Protein AF-A0A392NKI5-F1 (afdb_monomer_lite)

Organism: NCBI:txid97028

Sequence (96 aa):
MHSHSYDFYEIELCTPSLRTFAFIGKPHQKISGSSLSYVKHVDIDAEILSMDMDIPRFLLSWLLELVNTKSLTVTASTLQVLSLNSDLLKIKLPSL

pLDDT: mean 82.44, std 15.89, range [38.19, 97.94]

Structure (mmCIF, N/CA/C/O backbone):
data_AF-A0A392NKI5-F1
#
_entry.id   AF-A0A392NKI5-F1
#
loop_
_atom_site.group_PDB
_atom_site.id
_atom_site.type_symbol
_atom_site.label_atom_id
_atom_site.label_alt_id
_atom_site.label_comp_id
_atom_site.label_asym_id
_atom_site.label_entity_id
_atom_site.label_seq_id
_atom_site.pdbx_PDB_ins_code
_atom_site.Cartn_x
_atom_site.Cartn_y
_atom_site.Cartn_z
_atom_site.occupancy
_atom_site.B_iso_or_equiv
_atom_site.auth_seq_id
_atom_site.auth_comp_id
_atom_site.auth_asym_id
_atom_site.auth_atom_id
_atom_site.pdbx_PDB_model_num
ATOM 1 N N . MET A 1 1 ? 18.446 25.183 -8.081 1.00 39.91 1 MET A N 1
ATOM 2 C CA . MET A 1 1 ? 17.906 23.878 -8.520 1.00 39.91 1 MET A CA 1
ATOM 3 C C . MET A 1 1 ? 16.402 24.037 -8.630 1.00 39.91 1 MET A C 1
ATOM 5 O O . MET A 1 1 ? 15.756 24.258 -7.615 1.00 39.91 1 MET A O 1
ATOM 9 N N . HIS A 1 2 ? 15.863 24.071 -9.847 1.00 38.19 2 HIS A N 1
ATOM 10 C CA . HIS A 1 2 ? 14.428 24.243 -10.062 1.00 38.19 2 HIS A CA 1
ATOM 11 C C . HIS A 1 2 ? 13.720 22.927 -9.726 1.00 38.19 2 HIS A C 1
ATOM 13 O O . HIS A 1 2 ? 13.890 21.932 -10.431 1.00 38.19 2 HIS A O 1
ATOM 19 N N . SER A 1 3 ? 12.984 22.929 -8.614 1.00 46.50 3 SER A N 1
ATOM 20 C CA . SER A 1 3 ? 12.035 21.882 -8.239 1.00 46.50 3 SER A CA 1
ATOM 21 C C . SER A 1 3 ? 10.956 21.823 -9.315 1.00 46.50 3 SER A C 1
ATOM 23 O O . SER A 1 3 ? 10.003 22.597 -9.281 1.00 46.50 3 SER A O 1
ATOM 25 N N . HIS A 1 4 ? 11.126 20.941 -10.294 1.00 47.12 4 HIS A N 1
ATOM 26 C CA . HIS A 1 4 ? 10.041 20.576 -11.189 1.00 47.12 4 HIS A CA 1
ATOM 27 C C . HIS A 1 4 ? 9.064 19.757 -10.343 1.00 47.12 4 HIS A C 1
ATOM 29 O O . HIS A 1 4 ? 9.276 18.567 -10.122 1.00 47.12 4 HIS A O 1
ATOM 35 N N . SER A 1 5 ? 8.055 20.429 -9.781 1.00 53.00 5 SER A N 1
ATOM 36 C CA . SER A 1 5 ? 6.862 19.757 -9.273 1.00 53.00 5 SER A CA 1
ATOM 37 C C . SER A 1 5 ? 6.229 19.086 -10.480 1.00 53.00 5 SER A C 1
ATOM 39 O O . SER A 1 5 ? 5.604 19.752 -11.299 1.00 53.00 5 SER A O 1
ATOM 41 N N . TYR A 1 6 ? 6.479 17.794 -10.665 1.00 56.81 6 TYR A N 1
ATOM 42 C CA . TYR A 1 6 ? 5.601 17.008 -11.512 1.00 56.81 6 TYR A CA 1
ATOM 43 C C . TYR A 1 6 ? 4.255 16.987 -10.793 1.00 56.81 6 TYR A C 1
ATOM 45 O O . TYR A 1 6 ? 4.160 16.479 -9.672 1.00 56.81 6 TYR A O 1
ATOM 53 N N . ASP A 1 7 ? 3.244 17.607 -11.398 1.00 63.59 7 ASP A N 1
ATOM 54 C CA . ASP A 1 7 ? 1.876 17.588 -10.890 1.00 63.59 7 ASP A CA 1
ATOM 55 C C . ASP A 1 7 ? 1.320 16.176 -11.080 1.00 63.59 7 ASP A C 1
ATOM 57 O O . ASP A 1 7 ? 0.677 15.841 -12.073 1.00 63.59 7 ASP A O 1
ATOM 61 N N . PHE A 1 8 ? 1.664 15.299 -10.143 1.00 75.06 8 PHE A N 1
ATOM 62 C CA . PHE A 1 8 ? 1.126 13.954 -10.084 1.00 75.06 8 PHE A CA 1
ATOM 63 C C . PHE A 1 8 ? -0.342 14.016 -9.681 1.00 75.06 8 PHE A C 1
ATOM 65 O O . PHE A 1 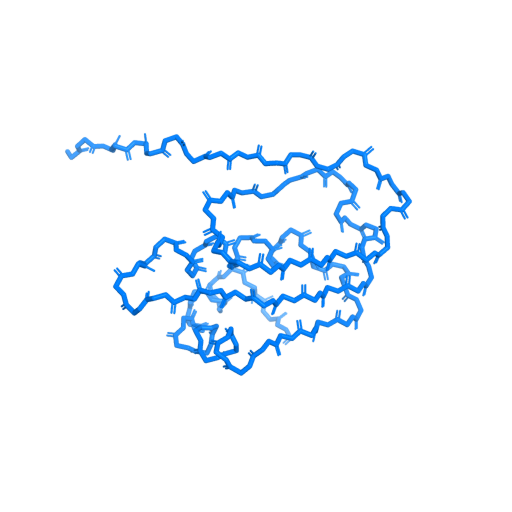8 ? -0.708 14.743 -8.755 1.00 75.06 8 PHE A O 1
ATOM 72 N N . TYR A 1 9 ? -1.172 13.223 -10.352 1.00 85.12 9 TYR A N 1
ATOM 73 C CA . TYR A 1 9 ? -2.592 13.146 -10.040 1.00 85.12 9 TYR A CA 1
ATOM 74 C C . TYR A 1 9 ? -2.807 12.627 -8.617 1.00 85.12 9 TYR A C 1
ATOM 76 O O . TYR A 1 9 ? -2.081 11.755 -8.139 1.00 85.12 9 TYR A O 1
ATOM 84 N N . GLU A 1 10 ? -3.818 13.152 -7.939 1.00 90.88 10 GLU A N 1
ATOM 85 C CA . GLU A 1 10 ? -4.246 12.691 -6.623 1.00 90.88 10 GLU A CA 1
ATOM 86 C C . GLU A 1 10 ? -5.687 12.198 -6.712 1.00 90.88 10 GLU A C 1
ATOM 88 O O . GLU A 1 10 ? -6.537 12.839 -7.331 1.00 90.88 10 GLU A O 1
ATOM 93 N N . ILE A 1 11 ? -5.948 11.036 -6.116 1.00 91.06 11 ILE A N 1
ATOM 94 C CA . ILE A 1 11 ? -7.283 10.460 -5.991 1.00 91.06 11 ILE A CA 1
ATOM 95 C C . ILE A 1 11 ? -7.699 10.535 -4.524 1.00 91.06 11 ILE A C 1
ATOM 97 O O . ILE A 1 11 ? -7.171 9.807 -3.684 1.00 91.06 11 ILE A O 1
ATOM 101 N N . GLU A 1 12 ? -8.687 11.372 -4.228 1.00 93.62 12 GLU A N 1
ATOM 102 C CA . GLU A 1 12 ? -9.304 11.424 -2.905 1.00 93.62 12 GLU A CA 1
ATOM 103 C C . GLU A 1 12 ? -10.469 10.425 -2.817 1.00 93.62 12 GLU A C 1
ATOM 105 O O . GLU A 1 12 ? -11.389 10.435 -3.640 1.00 93.62 12 GLU A O 1
ATOM 110 N N . LEU A 1 13 ? -10.452 9.549 -1.808 1.00 90.94 13 LEU A N 1
ATOM 111 C CA . LEU A 1 13 ? -11.530 8.595 -1.548 1.00 90.94 13 LEU A CA 1
ATOM 112 C C . LEU A 1 13 ? -12.442 9.087 -0.412 1.00 90.94 13 LEU A C 1
ATOM 114 O O . LEU A 1 13 ? -12.078 9.080 0.766 1.00 90.94 13 LEU A O 1
ATOM 118 N N . CYS A 1 14 ? -13.688 9.422 -0.756 1.00 90.62 14 CYS A N 1
ATOM 119 C CA . CYS A 1 14 ? -14.702 9.969 0.162 1.00 90.62 14 CYS A CA 1
ATOM 120 C C . CYS A 1 14 ? -15.817 8.966 0.521 1.00 90.62 14 CYS A C 1
ATOM 122 O O . CYS A 1 14 ? -16.977 9.336 0.691 1.00 90.62 14 CYS A O 1
ATOM 124 N N . THR A 1 15 ? -15.485 7.676 0.609 1.00 89.50 15 THR A N 1
ATOM 125 C CA . THR A 1 15 ? -16.430 6.587 0.899 1.00 89.50 15 THR A CA 1
ATOM 126 C C . THR A 1 15 ? -16.115 5.868 2.226 1.00 89.50 15 THR A C 1
ATOM 128 O O . THR A 1 15 ? -15.342 4.906 2.236 1.00 89.50 15 THR A O 1
ATOM 131 N N . PRO A 1 16 ? -16.742 6.239 3.362 1.00 86.62 16 PRO A N 1
ATOM 132 C CA . PRO A 1 16 ? -16.427 5.661 4.679 1.00 86.62 16 PRO A CA 1
ATOM 133 C C . PRO A 1 16 ? -16.811 4.176 4.823 1.00 86.62 16 PRO A C 1
ATOM 135 O O . PRO A 1 16 ? -16.383 3.501 5.759 1.00 86.62 16 PRO A O 1
ATOM 138 N N . SER A 1 17 ? -17.613 3.641 3.900 1.00 92.69 17 SER A N 1
ATOM 139 C CA . SER A 1 17 ? -17.959 2.218 3.825 1.00 92.69 17 SER A CA 1
ATOM 140 C C . SER A 1 17 ? -16.933 1.378 3.056 1.00 92.69 17 SER A C 1
ATOM 142 O O . SER A 1 17 ? -17.097 0.160 2.978 1.00 92.69 17 SER A O 1
ATOM 144 N N . LEU A 1 18 ? -15.872 1.982 2.506 1.00 92.06 18 LEU A N 1
ATOM 145 C CA . LEU A 1 18 ? -14.849 1.261 1.752 1.00 92.06 18 LEU A CA 1
ATOM 146 C C . LEU A 1 18 ? -14.063 0.327 2.679 1.00 92.06 18 LEU A C 1
ATOM 148 O O . LEU A 1 18 ? -13.341 0.763 3.573 1.00 92.06 18 LEU A O 1
ATOM 152 N N . ARG A 1 19 ? -14.225 -0.984 2.474 1.00 95.62 19 ARG A N 1
ATOM 153 C CA . ARG A 1 19 ? -13.533 -2.028 3.253 1.00 95.62 19 ARG A CA 1
ATOM 154 C C . ARG A 1 19 ? -12.379 -2.672 2.509 1.00 95.62 19 ARG A C 1
ATOM 156 O O . ARG A 1 19 ? -11.428 -3.107 3.155 1.00 95.62 19 ARG A O 1
ATOM 163 N N . THR A 1 20 ? -12.458 -2.705 1.188 1.00 96.00 20 THR A N 1
ATOM 164 C CA . THR A 1 20 ? -11.458 -3.335 0.336 1.00 96.00 20 THR A CA 1
ATOM 165 C C . THR A 1 20 ? -10.962 -2.322 -0.676 1.00 96.00 20 THR A C 1
ATOM 167 O O . THR A 1 20 ? -11.767 -1.678 -1.344 1.00 96.00 20 THR A O 1
ATOM 170 N N . PHE A 1 21 ? -9.646 -2.195 -0.778 1.00 95.38 21 PHE A N 1
ATOM 171 C CA . PHE A 1 21 ? -8.969 -1.438 -1.818 1.00 95.38 21 PHE A CA 1
ATOM 172 C C . PHE A 1 21 ? -8.204 -2.432 -2.692 1.00 95.38 21 PHE A C 1
ATOM 174 O O . PHE A 1 21 ? -7.353 -3.159 -2.188 1.00 95.38 21 PHE A O 1
ATOM 181 N N . ALA A 1 22 ? -8.532 -2.488 -3.980 1.00 96.31 22 ALA A N 1
ATOM 182 C CA . ALA A 1 22 ? -7.874 -3.368 -4.938 1.00 96.31 22 ALA A CA 1
ATOM 183 C C . ALA A 1 22 ? -7.319 -2.536 -6.094 1.00 96.31 22 ALA A C 1
ATOM 185 O O . ALA A 1 22 ? -8.008 -1.646 -6.599 1.00 96.31 22 ALA A O 1
ATOM 186 N N . PHE A 1 23 ? -6.090 -2.825 -6.507 1.00 95.06 23 PHE A N 1
ATOM 187 C CA . PHE A 1 23 ? -5.428 -2.122 -7.596 1.00 95.06 23 PHE A CA 1
ATOM 188 C C . PHE A 1 23 ? -4.633 -3.084 -8.475 1.00 95.06 23 PHE A C 1
ATOM 190 O O . PHE A 1 23 ? -3.872 -3.902 -7.967 1.00 95.06 23 PHE A O 1
ATOM 197 N N . ILE A 1 24 ? -4.786 -2.932 -9.792 1.00 95.06 24 ILE A N 1
ATOM 198 C CA . ILE A 1 24 ? -4.004 -3.631 -10.813 1.00 95.06 24 ILE A CA 1
ATOM 199 C C . ILE A 1 24 ? -3.507 -2.583 -11.810 1.00 95.06 24 ILE A C 1
ATOM 201 O O . ILE A 1 24 ? -4.307 -1.790 -12.314 1.00 95.06 24 ILE A O 1
ATOM 205 N N . GLY A 1 25 ? -2.205 -2.573 -12.093 1.00 91.88 25 GLY A N 1
ATOM 206 C CA . GLY A 1 25 ? -1.593 -1.706 -13.103 1.00 91.88 25 GLY A CA 1
ATOM 207 C C . GLY A 1 25 ? -0.436 -0.868 -12.565 1.00 91.88 25 GLY A C 1
ATOM 208 O O . GLY A 1 25 ? 0.217 -1.229 -11.589 1.00 91.88 25 GLY A O 1
ATOM 209 N N . LYS A 1 26 ? -0.144 0.264 -13.212 1.00 89.56 26 LYS A N 1
ATOM 210 C CA . LYS A 1 26 ? 0.998 1.124 -12.859 1.00 89.56 26 LYS A CA 1
ATOM 211 C C . LYS A 1 26 ? 0.571 2.267 -11.931 1.00 89.56 26 LYS A C 1
ATOM 213 O O . LYS A 1 26 ? -0.293 3.057 -12.322 1.00 89.56 26 LYS A O 1
ATOM 218 N N . PRO A 1 27 ? 1.137 2.393 -10.720 1.00 88.00 27 PRO A N 1
ATOM 219 C CA . PRO A 1 27 ? 0.783 3.480 -9.817 1.00 88.00 27 PRO A CA 1
ATOM 220 C C . PRO A 1 27 ? 1.487 4.777 -10.248 1.00 88.00 27 PRO A C 1
ATOM 222 O O . PRO A 1 27 ? 2.708 4.890 -10.163 1.00 88.00 27 PRO A O 1
ATOM 225 N N . HIS A 1 28 ? 0.707 5.766 -10.690 1.00 87.81 28 HIS A N 1
ATOM 226 C CA . HIS A 1 28 ? 1.198 7.089 -11.113 1.00 87.81 28 HIS A CA 1
ATOM 227 C C . HIS A 1 28 ? 0.533 8.248 -10.358 1.00 87.81 28 HIS A C 1
ATOM 229 O O . HIS A 1 28 ? 0.737 9.418 -10.683 1.00 87.81 28 HIS A O 1
ATOM 235 N N . GLN A 1 29 ? -0.287 7.920 -9.363 1.00 89.44 29 GLN A N 1
ATOM 236 C CA . GLN A 1 29 ? -1.113 8.865 -8.632 1.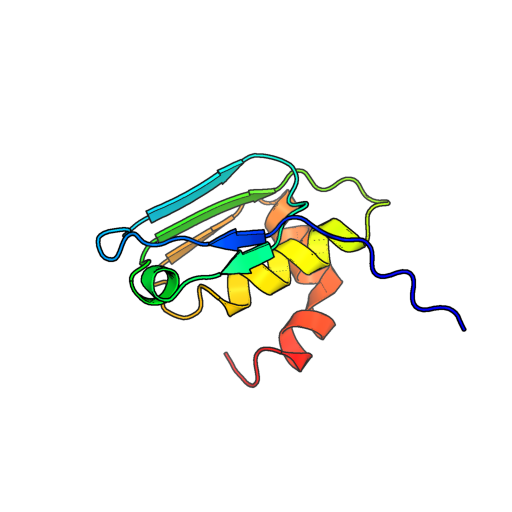00 89.44 29 GLN A CA 1
ATOM 237 C C . GLN A 1 29 ? -0.892 8.720 -7.133 1.00 89.44 29 GLN A C 1
ATOM 239 O O . GLN A 1 29 ? -0.525 7.650 -6.657 1.00 89.44 29 GLN A O 1
ATOM 244 N N . LYS A 1 30 ? -1.140 9.780 -6.370 1.00 90.94 30 LYS A N 1
ATOM 245 C CA . LYS A 1 30 ? -1.311 9.707 -4.916 1.00 90.94 30 LYS A CA 1
ATOM 246 C C . LYS A 1 30 ? -2.741 9.286 -4.593 1.00 90.94 30 LYS A C 1
ATOM 248 O O . LYS A 1 30 ? -3.646 9.490 -5.400 1.00 90.94 30 LYS A O 1
ATOM 253 N N . ILE A 1 31 ? -2.934 8.726 -3.408 1.00 93.00 31 ILE A N 1
ATOM 254 C CA . ILE A 1 31 ? -4.264 8.535 -2.834 1.00 93.00 31 ILE A CA 1
ATOM 255 C C . ILE A 1 31 ? -4.344 9.301 -1.524 1.00 93.00 31 ILE A C 1
ATOM 257 O O . ILE A 1 31 ? -3.335 9.432 -0.834 1.00 93.00 31 ILE A O 1
ATOM 261 N N . SER A 1 32 ? -5.529 9.789 -1.198 1.00 92.56 32 SER A N 1
ATOM 262 C CA . SER A 1 32 ? -5.806 10.475 0.059 1.00 92.56 32 SER A CA 1
ATOM 263 C C . SER A 1 32 ? -7.275 10.313 0.450 1.00 92.56 32 SER A C 1
ATOM 265 O O . SER A 1 32 ? -8.059 9.638 -0.226 1.00 92.56 32 SER A O 1
ATOM 267 N N . GLY A 1 33 ? -7.649 10.911 1.576 1.00 91.38 33 GLY A N 1
ATOM 268 C CA . GLY A 1 33 ? -9.018 10.929 2.072 1.00 91.38 33 GLY A CA 1
ATOM 269 C C . GLY A 1 33 ? -9.178 10.134 3.362 1.00 91.38 33 GLY A C 1
ATOM 270 O O . GLY A 1 33 ? -8.646 9.037 3.540 1.00 91.38 33 GLY A O 1
ATOM 271 N N . SER A 1 34 ? -9.983 10.681 4.274 1.00 87.31 34 SER A N 1
ATOM 272 C CA . SER A 1 34 ? -10.234 10.094 5.599 1.00 87.31 34 SER A CA 1
ATOM 273 C C . SER A 1 34 ? -10.816 8.679 5.530 1.00 87.31 34 SER A C 1
ATOM 275 O O . SER A 1 34 ? -10.666 7.889 6.468 1.00 87.31 34 SER A O 1
ATOM 277 N N . SER A 1 35 ? -11.435 8.326 4.402 1.00 89.81 35 SER A N 1
ATOM 278 C CA . SER A 1 35 ? -12.038 7.016 4.180 1.00 89.81 35 SER A CA 1
ATOM 279 C C . SER A 1 35 ? -11.027 5.871 4.133 1.00 89.81 35 SER A C 1
ATOM 281 O O . SER A 1 35 ? -11.386 4.738 4.451 1.00 89.81 35 SER A O 1
ATOM 283 N N . LEU A 1 36 ? -9.765 6.153 3.786 1.00 92.31 36 LEU A N 1
ATOM 284 C CA . LEU A 1 36 ? -8.693 5.153 3.729 1.00 92.31 36 LEU A CA 1
ATOM 285 C C . LEU A 1 36 ? -8.466 4.476 5.089 1.00 92.31 36 LEU A C 1
ATOM 287 O O . LEU A 1 36 ? -8.176 3.283 5.155 1.00 92.31 36 LEU A O 1
ATOM 291 N N . SER A 1 37 ? -8.733 5.189 6.187 1.00 91.06 37 SER A N 1
ATOM 292 C CA . SER A 1 37 ? -8.662 4.648 7.550 1.00 91.06 37 SER A CA 1
ATOM 293 C C . SER A 1 37 ? -9.638 3.484 7.816 1.00 91.06 37 SER A C 1
ATOM 295 O O . SER A 1 37 ? -9.404 2.663 8.713 1.00 91.06 37 SER A O 1
ATOM 297 N N . TYR A 1 38 ? -10.723 3.379 7.039 1.00 93.38 38 TYR A N 1
ATOM 298 C CA . TYR A 1 38 ? -11.738 2.330 7.172 1.00 93.38 38 TYR A CA 1
ATOM 299 C C . TYR A 1 38 ? -11.446 1.079 6.345 1.00 93.38 38 TYR A C 1
ATOM 301 O O . TYR A 1 38 ? -12.100 0.052 6.589 1.00 93.38 38 TYR A O 1
ATOM 309 N N . VAL A 1 39 ? -10.461 1.142 5.442 1.00 95.94 39 VAL A N 1
ATOM 310 C CA . VAL A 1 39 ? -10.008 0.005 4.641 1.00 95.94 39 VAL A CA 1
ATOM 311 C C . VAL A 1 39 ? -9.446 -1.074 5.569 1.00 95.94 39 VAL A C 1
ATOM 313 O O . VAL A 1 39 ? -8.815 -0.805 6.595 1.00 95.94 39 VAL A O 1
ATOM 316 N N . LYS A 1 40 ? -9.766 -2.328 5.255 1.00 96.69 40 LYS A N 1
ATOM 317 C CA . LYS A 1 40 ? -9.360 -3.518 6.012 1.00 96.69 40 LYS A CA 1
ATOM 318 C C . LYS A 1 40 ? -8.601 -4.513 5.159 1.00 96.69 40 LYS A C 1
ATOM 320 O O . LYS A 1 40 ? -7.763 -5.225 5.706 1.00 96.69 40 LYS A O 1
ATOM 325 N N . HIS A 1 41 ? -8.854 -4.529 3.860 1.00 97.94 41 HIS A N 1
ATOM 326 C CA . HIS A 1 41 ? -8.213 -5.440 2.930 1.00 97.94 41 HIS A CA 1
ATOM 327 C C . HIS A 1 41 ? -7.621 -4.635 1.781 1.00 97.94 41 HIS A C 1
ATOM 329 O O . HIS A 1 41 ? -8.325 -3.838 1.162 1.00 97.94 41 HIS A O 1
ATOM 335 N N . VAL A 1 42 ? -6.332 -4.827 1.528 1.00 96.94 42 VAL A N 1
ATOM 336 C CA . VAL A 1 42 ? -5.615 -4.203 0.418 1.00 96.94 42 VAL A CA 1
ATOM 337 C C . VAL A 1 42 ? -5.063 -5.308 -0.467 1.00 96.94 42 VAL A C 1
ATOM 339 O O . VAL A 1 42 ? -4.415 -6.222 0.037 1.00 96.94 42 VAL A O 1
ATOM 342 N N . ASP A 1 43 ? -5.334 -5.219 -1.764 1.00 97.62 43 ASP A N 1
ATOM 343 C CA . ASP A 1 43 ? -4.824 -6.129 -2.788 1.00 97.62 43 ASP A CA 1
ATOM 344 C C . ASP A 1 43 ? -4.159 -5.313 -3.899 1.00 97.62 43 ASP A C 1
ATOM 346 O O . ASP A 1 43 ? -4.805 -4.463 -4.517 1.00 97.62 43 ASP A O 1
ATOM 350 N N . ILE A 1 44 ? -2.854 -5.496 -4.093 1.00 96.00 44 ILE A N 1
ATOM 351 C CA . ILE A 1 44 ? -2.073 -4.704 -5.043 1.00 96.00 44 ILE A CA 1
ATOM 352 C C . ILE A 1 44 ? -1.291 -5.614 -5.982 1.00 96.00 44 ILE A C 1
ATOM 354 O O . ILE A 1 44 ? -0.347 -6.304 -5.585 1.00 96.00 44 ILE A O 1
ATOM 358 N N . ASP A 1 45 ? -1.621 -5.497 -7.261 1.00 94.69 45 ASP A N 1
ATOM 359 C CA . ASP A 1 45 ? -0.819 -5.982 -8.370 1.00 94.69 45 ASP A CA 1
ATOM 360 C C . ASP A 1 45 ? -0.226 -4.796 -9.140 1.00 94.69 45 ASP A C 1
ATOM 362 O O . ASP A 1 45 ? -0.826 -4.245 -10.066 1.00 94.69 45 ASP A O 1
ATOM 366 N N . ALA A 1 46 ? 0.944 -4.343 -8.694 1.00 91.62 46 ALA A N 1
ATOM 367 C CA . ALA A 1 46 ? 1.639 -3.235 -9.320 1.00 91.62 46 ALA A CA 1
ATOM 368 C C . ALA A 1 46 ? 2.507 -3.728 -10.487 1.00 91.62 46 ALA A C 1
ATOM 370 O O . ALA A 1 46 ? 3.448 -4.511 -10.324 1.00 91.62 46 ALA A O 1
ATOM 371 N N . GLU A 1 47 ? 2.241 -3.187 -11.670 1.00 88.81 47 GLU A N 1
ATOM 372 C CA . GLU A 1 47 ? 3.115 -3.306 -12.827 1.00 88.81 47 GLU A CA 1
ATOM 373 C C . GLU A 1 47 ? 4.289 -2.341 -12.663 1.00 88.81 47 GLU A C 1
ATOM 375 O O . GLU A 1 47 ? 4.151 -1.126 -12.814 1.00 88.81 47 GLU A O 1
ATOM 380 N N . ILE A 1 48 ? 5.467 -2.872 -12.348 1.00 79.56 48 ILE A N 1
ATOM 381 C CA . ILE A 1 48 ? 6.654 -2.054 -12.102 1.00 79.56 48 ILE A CA 1
ATOM 382 C C . ILE A 1 48 ? 7.712 -2.403 -13.139 1.00 79.56 48 ILE A C 1
ATOM 384 O O . ILE A 1 48 ? 8.244 -3.511 -13.163 1.00 79.56 48 ILE A O 1
ATOM 388 N N . LEU A 1 49 ? 8.006 -1.444 -14.016 1.00 72.44 49 LEU A N 1
ATOM 389 C CA . LEU A 1 49 ? 9.106 -1.546 -14.971 1.00 72.44 49 LEU A CA 1
ATOM 390 C C . LEU A 1 49 ? 10.382 -1.007 -14.317 1.00 72.44 49 LEU A C 1
ATOM 392 O O . LEU A 1 49 ? 10.359 0.023 -13.649 1.00 72.44 49 LEU A O 1
ATOM 396 N N . SER A 1 50 ? 11.503 -1.695 -14.530 1.00 63.12 50 SER A N 1
ATOM 397 C CA . SER A 1 50 ? 12.760 -1.534 -13.778 1.00 63.12 50 SER A CA 1
ATOM 398 C C . SER A 1 50 ? 13.435 -0.155 -13.839 1.00 63.12 50 SER A C 1
ATOM 400 O O . SER A 1 50 ? 14.423 0.048 -13.139 1.00 63.12 50 SER A O 1
ATOM 402 N N . MET A 1 51 ? 12.941 0.789 -14.647 1.00 65.62 51 MET A N 1
ATOM 403 C CA . MET A 1 51 ? 13.546 2.119 -14.810 1.00 65.62 51 MET A CA 1
ATOM 404 C C . MET A 1 51 ? 12.746 3.268 -14.183 1.00 65.62 51 MET A C 1
ATOM 406 O O . MET A 1 51 ? 13.254 4.386 -14.132 1.00 65.62 51 MET A O 1
ATOM 410 N N . ASP A 1 52 ? 11.526 3.025 -13.698 1.00 73.44 52 ASP A N 1
ATOM 411 C CA . ASP A 1 52 ? 10.669 4.085 -13.163 1.00 73.44 52 ASP A CA 1
ATOM 412 C C . ASP A 1 52 ? 10.742 4.132 -11.629 1.00 73.44 52 ASP A C 1
ATOM 414 O O . ASP A 1 52 ? 10.126 3.334 -10.921 1.00 73.44 52 ASP A O 1
ATOM 418 N N . MET A 1 53 ? 11.532 5.074 -11.111 1.00 74.19 53 MET A N 1
ATOM 419 C CA . MET A 1 53 ? 11.710 5.275 -9.670 1.00 74.19 53 MET A CA 1
ATOM 420 C C . MET A 1 53 ? 10.509 5.955 -8.997 1.00 74.19 53 MET A C 1
ATOM 422 O O . MET A 1 53 ? 10.454 5.985 -7.764 1.00 74.19 53 MET A O 1
ATOM 426 N N . ASP A 1 54 ? 9.559 6.505 -9.757 1.00 79.56 54 ASP A N 1
ATOM 427 C CA . ASP A 1 54 ? 8.374 7.157 -9.199 1.00 79.56 54 ASP A CA 1
ATOM 428 C C . ASP A 1 54 ? 7.303 6.139 -8.799 1.00 79.56 54 ASP A C 1
ATOM 430 O O . ASP A 1 54 ? 6.666 6.294 -7.756 1.00 79.56 54 ASP A O 1
ATOM 434 N N . ILE A 1 55 ? 7.190 5.033 -9.536 1.00 82.19 55 ILE A N 1
ATOM 435 C CA . ILE A 1 55 ? 6.269 3.927 -9.236 1.00 82.19 55 ILE A CA 1
ATOM 436 C C . ILE A 1 55 ? 6.451 3.374 -7.802 1.00 82.19 55 ILE A C 1
ATOM 438 O O . ILE A 1 55 ? 5.472 3.353 -7.045 1.00 82.19 55 ILE A O 1
ATOM 442 N N . PRO A 1 56 ? 7.670 2.994 -7.351 1.00 85.44 56 PRO A N 1
ATOM 443 C CA . PRO A 1 56 ? 7.895 2.592 -5.964 1.00 85.44 56 PRO A CA 1
ATOM 444 C C . PRO A 1 56 ? 7.500 3.679 -4.959 1.00 85.44 56 PRO A C 1
ATOM 446 O O . PRO A 1 56 ? 6.969 3.364 -3.898 1.00 85.44 56 PRO A O 1
ATOM 449 N N . ARG A 1 57 ? 7.717 4.964 -5.274 1.00 84.56 57 ARG A N 1
ATOM 450 C CA . ARG A 1 57 ? 7.357 6.073 -4.376 1.00 84.56 57 ARG A CA 1
ATOM 451 C C . ARG A 1 57 ? 5.847 6.201 -4.190 1.00 84.56 57 ARG A C 1
ATOM 453 O O . ARG A 1 5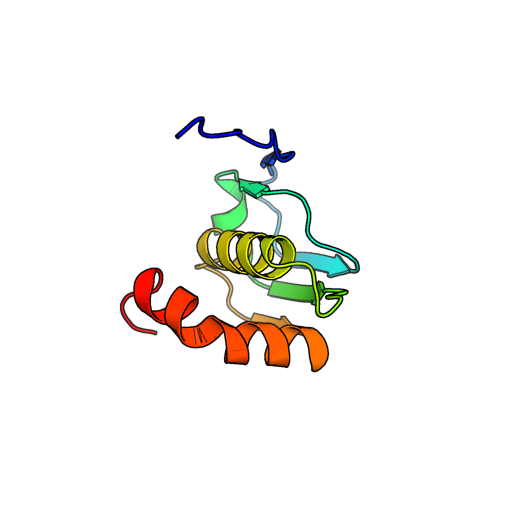7 ? 5.417 6.394 -3.052 1.00 84.56 57 ARG A O 1
ATOM 460 N N . PHE A 1 58 ? 5.052 6.077 -5.255 1.00 88.69 58 PHE A N 1
ATOM 461 C CA . PHE A 1 58 ? 3.589 6.101 -5.145 1.00 88.69 58 PHE A CA 1
ATOM 462 C C . PHE A 1 58 ? 3.068 4.924 -4.346 1.00 88.69 58 PHE A C 1
ATOM 464 O O . PHE A 1 58 ? 2.293 5.122 -3.415 1.00 88.69 58 PHE A O 1
ATOM 471 N N . LEU A 1 59 ? 3.565 3.724 -4.643 1.00 90.12 59 LEU A N 1
ATOM 472 C CA . LEU A 1 59 ? 3.179 2.523 -3.917 1.00 90.12 59 LEU A CA 1
ATOM 473 C C . LEU A 1 59 ? 3.455 2.665 -2.411 1.00 90.12 59 LEU A C 1
ATOM 475 O O . LEU A 1 59 ? 2.582 2.398 -1.589 1.00 90.12 59 LEU A O 1
ATOM 479 N N . LEU A 1 60 ? 4.639 3.162 -2.041 1.00 88.06 60 LEU A N 1
ATOM 480 C CA . LEU A 1 60 ? 4.983 3.440 -0.646 1.00 88.06 60 LEU A CA 1
ATOM 481 C C . LEU A 1 60 ? 4.082 4.509 -0.021 1.00 88.06 60 LEU A C 1
ATOM 483 O O . LEU A 1 60 ? 3.677 4.372 1.130 1.00 88.06 60 LEU A O 1
ATOM 487 N N . SER A 1 61 ? 3.752 5.564 -0.770 1.00 88.75 61 SER A N 1
ATOM 488 C CA . SER A 1 61 ? 2.816 6.594 -0.316 1.00 88.75 61 SER A CA 1
ATOM 489 C C . SER A 1 61 ? 1.436 6.012 -0.023 1.00 88.75 61 SER A C 1
ATOM 491 O O . SER A 1 61 ? 0.839 6.373 0.980 1.00 88.75 61 SER A O 1
ATOM 493 N N . TRP A 1 62 ? 0.932 5.099 -0.854 1.00 92.69 62 TRP A N 1
ATOM 494 C CA . TRP A 1 62 ? -0.376 4.478 -0.638 1.00 92.69 62 TRP A CA 1
ATOM 495 C C . TRP A 1 62 ? -0.395 3.623 0.620 1.00 92.69 62 TRP A C 1
ATOM 497 O O . TRP A 1 62 ? -1.330 3.711 1.410 1.00 92.69 62 TRP A O 1
ATOM 507 N N . LEU A 1 63 ? 0.654 2.827 0.841 1.00 91.12 63 LEU A N 1
ATOM 508 C CA . LEU A 1 63 ? 0.767 1.988 2.035 1.00 91.12 63 LEU A CA 1
ATOM 509 C C . LEU A 1 63 ? 0.784 2.819 3.329 1.00 91.12 63 LEU A C 1
ATOM 511 O O . LEU A 1 63 ? 0.243 2.376 4.339 1.00 91.12 63 LEU A O 1
ATOM 515 N N . LEU A 1 64 ? 1.344 4.032 3.285 1.00 88.62 64 LEU A N 1
ATOM 516 C CA . LEU A 1 64 ? 1.336 4.979 4.407 1.00 88.62 64 LEU A CA 1
ATOM 517 C C . LEU A 1 64 ? -0.025 5.621 4.670 1.00 88.62 64 LEU A C 1
ATOM 519 O O . LEU A 1 64 ? -0.275 6.047 5.787 1.00 88.62 64 LEU A O 1
ATOM 523 N N . GLU A 1 65 ? -0.901 5.696 3.676 1.00 91.62 65 GLU A N 1
ATOM 524 C CA . GLU A 1 65 ? -2.278 6.159 3.876 1.00 91.62 65 GLU A CA 1
ATOM 525 C C . GLU A 1 65 ? -3.202 5.000 4.304 1.00 91.62 65 GLU A C 1
ATOM 527 O O . GLU A 1 65 ? -4.228 5.193 4.956 1.00 91.62 65 GLU A O 1
ATOM 532 N N . LEU A 1 66 ? -2.812 3.761 3.990 1.00 92.62 66 LEU A N 1
ATOM 533 C CA . LEU A 1 66 ? -3.558 2.526 4.248 1.00 92.62 66 LEU A CA 1
ATOM 534 C C . LEU A 1 66 ? -3.124 1.801 5.541 1.00 92.62 66 LEU A C 1
ATOM 536 O O . LEU A 1 66 ? -3.313 0.588 5.661 1.00 92.62 66 LEU A O 1
ATOM 540 N N . VAL A 1 67 ? -2.588 2.514 6.541 1.00 88.12 67 VAL A N 1
ATOM 541 C CA . VAL A 1 67 ? -1.982 1.909 7.756 1.00 88.12 67 VAL A CA 1
ATOM 542 C C . VAL A 1 67 ? -2.935 1.045 8.586 1.00 88.12 67 VAL A C 1
ATOM 544 O O . VAL A 1 67 ? -2.505 0.128 9.275 1.00 88.12 67 VAL A O 1
ATOM 547 N N . ASN A 1 68 ? -4.243 1.309 8.518 1.00 90.75 68 ASN A N 1
ATOM 548 C CA . ASN A 1 68 ? -5.264 0.614 9.315 1.00 90.75 68 ASN A CA 1
ATOM 549 C C . ASN A 1 68 ? -5.757 -0.703 8.683 1.00 90.75 68 ASN A C 1
ATOM 551 O O . ASN A 1 68 ? -6.768 -1.277 9.124 1.00 90.75 68 ASN A O 1
ATOM 555 N N . THR A 1 69 ? -5.068 -1.155 7.637 1.00 93.81 69 THR A N 1
ATOM 556 C CA . THR A 1 69 ? -5.350 -2.387 6.904 1.00 93.81 69 THR A CA 1
ATOM 557 C C . THR A 1 69 ? -5.043 -3.614 7.765 1.00 93.81 69 THR A C 1
ATOM 559 O O . THR A 1 69 ? -4.036 -3.671 8.459 1.00 93.81 69 THR A O 1
ATOM 562 N N . LYS A 1 70 ? -5.918 -4.624 7.718 1.00 96.06 70 LYS A N 1
ATOM 563 C CA . LYS A 1 70 ? -5.754 -5.900 8.435 1.00 96.06 70 LYS A CA 1
ATOM 564 C C . LYS A 1 70 ? -5.055 -6.970 7.601 1.00 96.06 70 LYS A C 1
ATOM 566 O O . LYS A 1 70 ? -4.427 -7.857 8.165 1.00 96.06 70 LYS A O 1
ATOM 571 N N . SER A 1 71 ? -5.201 -6.924 6.279 1.00 96.50 71 SER A N 1
ATOM 572 C CA . SER A 1 71 ? -4.528 -7.843 5.361 1.00 96.50 71 SER A CA 1
ATOM 573 C C . SER A 1 71 ? -4.029 -7.107 4.124 1.00 96.50 71 SER A C 1
ATOM 575 O O . SER A 1 71 ? -4.810 -6.415 3.467 1.00 96.50 71 SER A O 1
ATOM 577 N N . LEU A 1 72 ? -2.758 -7.312 3.794 1.00 95.75 72 LEU A N 1
ATOM 578 C CA . LEU A 1 72 ? -2.133 -6.843 2.566 1.00 95.75 72 LEU A CA 1
ATOM 579 C C . LEU A 1 72 ? -1.784 -8.059 1.701 1.00 95.75 72 LEU A C 1
ATOM 581 O O . LEU A 1 72 ? -0.960 -8.881 2.099 1.00 95.75 72 LEU A O 1
ATOM 585 N N . THR A 1 73 ? -2.407 -8.150 0.533 1.00 97.31 73 THR A N 1
ATOM 586 C CA . THR A 1 73 ? -2.043 -9.087 -0.529 1.00 97.31 73 THR A CA 1
ATOM 587 C C . THR A 1 73 ? -1.287 -8.314 -1.599 1.00 97.31 73 THR A C 1
ATOM 589 O O . THR A 1 73 ? -1.695 -7.225 -1.999 1.00 97.31 73 THR A O 1
ATOM 592 N N . VAL A 1 74 ? -0.153 -8.860 -2.033 1.00 95.00 74 VAL A N 1
ATOM 593 C CA . VAL A 1 74 ? 0.672 -8.283 -3.096 1.00 95.00 74 VAL A CA 1
ATOM 594 C C . VAL A 1 74 ? 1.174 -9.380 -4.019 1.00 95.00 74 VAL A C 1
ATOM 596 O O . VAL A 1 74 ? 1.420 -10.507 -3.580 1.00 95.00 74 VAL A O 1
ATOM 599 N N . THR A 1 75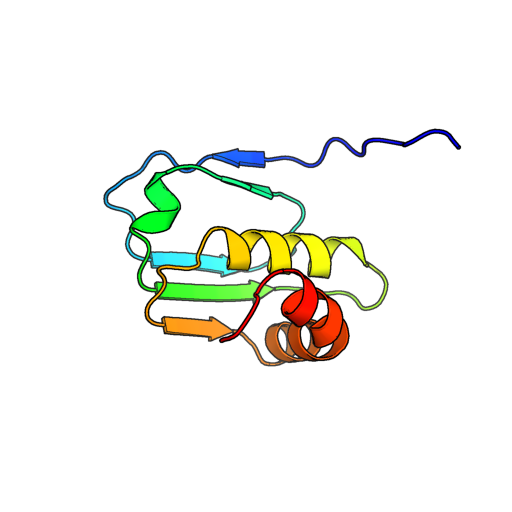 ? 1.382 -9.052 -5.290 1.00 94.75 75 THR A N 1
ATOM 600 C CA . THR A 1 75 ? 2.077 -9.953 -6.217 1.00 94.75 75 THR A CA 1
ATOM 601 C C . THR A 1 75 ? 3.572 -10.047 -5.906 1.00 94.75 75 THR A C 1
ATOM 603 O O . THR A 1 75 ? 4.155 -9.178 -5.253 1.00 94.75 75 THR A O 1
ATOM 606 N N . ALA A 1 76 ? 4.226 -11.117 -6.373 1.00 92.31 76 ALA A N 1
ATOM 607 C CA . ALA A 1 76 ? 5.654 -11.341 -6.131 1.00 92.31 76 ALA A CA 1
ATOM 608 C C . ALA A 1 76 ? 6.534 -10.200 -6.679 1.00 92.31 76 ALA A C 1
ATOM 610 O O . ALA A 1 76 ? 7.502 -9.802 -6.031 1.00 92.31 76 ALA A O 1
ATOM 611 N N . SER A 1 77 ? 6.168 -9.636 -7.834 1.00 88.88 77 SER A N 1
ATOM 612 C CA . SER A 1 77 ? 6.805 -8.453 -8.428 1.00 88.88 77 SER A CA 1
ATOM 613 C C . SER A 1 77 ? 6.661 -7.221 -7.533 1.00 88.88 77 SER A C 1
ATOM 615 O O . SER A 1 77 ? 7.650 -6.558 -7.219 1.00 88.88 77 SER A O 1
ATOM 617 N N . THR A 1 78 ? 5.443 -6.951 -7.058 1.00 90.38 78 THR A N 1
ATOM 618 C CA . THR A 1 78 ? 5.147 -5.851 -6.130 1.00 90.38 78 THR A CA 1
ATOM 619 C C . THR A 1 78 ? 5.963 -5.988 -4.841 1.00 90.38 78 THR A C 1
ATOM 621 O O . THR A 1 78 ? 6.605 -5.033 -4.398 1.00 90.38 78 THR A O 1
ATOM 624 N N . LEU A 1 79 ? 6.012 -7.195 -4.268 1.00 89.94 79 LEU A N 1
ATOM 625 C CA . LEU A 1 79 ? 6.789 -7.483 -3.063 1.00 89.94 79 LEU A CA 1
ATOM 626 C C . LEU A 1 79 ? 8.294 -7.276 -3.279 1.00 89.94 79 LEU A C 1
ATOM 628 O O . LEU A 1 79 ? 8.965 -6.699 -2.422 1.00 89.94 79 LEU A O 1
ATOM 632 N N . GLN A 1 80 ? 8.827 -7.708 -4.425 1.00 87.88 80 GLN A N 1
ATOM 633 C CA . GLN A 1 80 ? 10.235 -7.515 -4.763 1.00 87.88 80 GLN A CA 1
ATOM 634 C C . GLN A 1 80 ? 10.599 -6.027 -4.766 1.00 87.88 80 GLN A C 1
ATOM 636 O O . GLN A 1 80 ? 11.595 -5.635 -4.159 1.00 87.88 80 GLN A O 1
ATOM 641 N N . VAL A 1 81 ? 9.771 -5.177 -5.370 1.00 84.38 81 VAL A N 1
ATOM 642 C CA . VAL A 1 81 ? 10.026 -3.732 -5.412 1.00 84.38 81 VAL A CA 1
ATOM 643 C C . VAL A 1 81 ? 9.968 -3.101 -4.027 1.00 84.38 81 VAL A C 1
ATOM 645 O O . VAL A 1 81 ? 10.844 -2.301 -3.689 1.00 84.38 81 VAL A O 1
ATOM 648 N N . LEU A 1 82 ? 8.994 -3.490 -3.202 1.00 84.19 82 LEU A N 1
ATOM 649 C CA . LEU A 1 82 ? 8.919 -3.042 -1.811 1.00 84.19 82 LEU A CA 1
ATOM 650 C C . LEU A 1 82 ? 10.173 -3.446 -1.022 1.00 84.19 82 LEU A C 1
ATOM 652 O O . LEU A 1 82 ? 10.709 -2.637 -0.266 1.00 84.19 82 LEU A O 1
ATOM 656 N N . SER A 1 83 ? 10.687 -4.661 -1.241 1.00 83.75 83 SER A N 1
ATOM 657 C CA . SER A 1 83 ? 11.890 -5.160 -0.561 1.00 83.75 83 SER A CA 1
ATOM 658 C C . SER A 1 83 ? 13.161 -4.390 -0.947 1.00 83.75 83 SER A C 1
ATOM 660 O O . SER A 1 83 ? 13.957 -4.032 -0.076 1.00 83.75 83 SER A O 1
ATOM 662 N N . LEU A 1 84 ? 13.317 -4.056 -2.233 1.00 82.50 84 LEU A N 1
ATOM 663 C CA . LEU A 1 84 ? 14.454 -3.286 -2.750 1.00 82.50 84 LEU A CA 1
ATOM 664 C C . LEU A 1 84 ? 14.436 -1.828 -2.284 1.00 82.50 84 LEU A C 1
ATOM 666 O O . LEU A 1 84 ? 15.481 -1.196 -2.186 1.00 82.50 84 LEU A O 1
ATOM 670 N N . ASN A 1 85 ? 13.253 -1.305 -1.967 1.00 76.31 85 ASN A N 1
ATOM 671 C CA . ASN A 1 85 ? 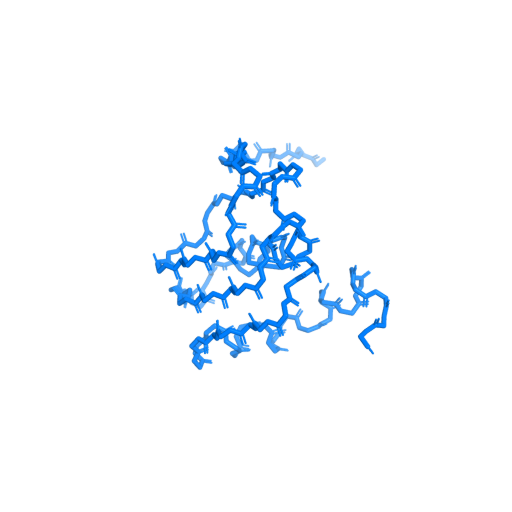13.054 0.049 -1.461 1.00 76.31 85 ASN A CA 1
ATOM 672 C C . ASN A 1 85 ? 12.789 0.059 0.056 1.00 76.31 85 ASN A C 1
ATOM 674 O O . ASN A 1 85 ? 12.230 1.016 0.590 1.00 76.31 85 ASN A O 1
ATOM 678 N N . SER A 1 86 ? 13.189 -1.000 0.765 1.00 66.44 86 SER A N 1
ATOM 679 C CA . SER A 1 86 ? 12.902 -1.181 2.194 1.00 66.44 86 SER A CA 1
ATOM 680 C C . SER A 1 86 ? 13.509 -0.105 3.092 1.00 66.44 86 SER A C 1
ATOM 682 O O . SER A 1 86 ? 12.948 0.198 4.141 1.00 66.44 86 SER A O 1
ATOM 684 N N . ASP A 1 87 ? 14.595 0.545 2.680 1.00 65.75 87 ASP A N 1
ATOM 685 C CA . ASP A 1 87 ? 15.133 1.686 3.424 1.00 65.75 87 ASP A CA 1
ATOM 686 C C . ASP A 1 87 ? 14.185 2.897 3.381 1.00 65.75 87 ASP A C 1
ATOM 688 O O . ASP A 1 87 ? 14.065 3.616 4.371 1.00 65.75 87 ASP A O 1
ATOM 692 N N . LEU A 1 88 ? 13.409 3.067 2.301 1.00 62.59 88 LEU A N 1
ATOM 693 C CA . LEU A 1 88 ? 12.340 4.0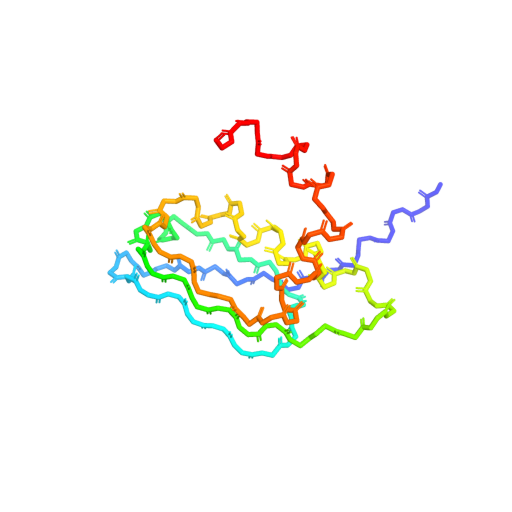72 2.234 1.00 62.59 88 LEU A CA 1
ATOM 694 C C . LEU A 1 88 ? 11.154 3.715 3.144 1.00 62.59 88 LEU A C 1
ATOM 696 O O . LEU A 1 88 ? 10.521 4.619 3.692 1.00 62.59 88 LEU A O 1
ATOM 700 N N . LEU A 1 89 ? 10.878 2.420 3.343 1.00 61.09 89 LEU A N 1
ATOM 701 C CA . LEU A 1 89 ? 9.892 1.945 4.321 1.00 61.09 89 LEU A CA 1
ATOM 702 C C . LEU A 1 89 ? 10.354 2.235 5.753 1.00 61.09 89 LEU A C 1
ATOM 704 O O . LEU A 1 89 ? 9.587 2.795 6.528 1.00 61.09 89 LEU A O 1
ATOM 708 N N . LYS A 1 90 ? 11.615 1.935 6.091 1.00 57.72 90 LYS A N 1
ATOM 709 C CA . LYS A 1 90 ? 12.173 2.161 7.439 1.00 57.72 90 LYS A CA 1
ATOM 710 C C . LYS A 1 90 ? 12.174 3.634 7.855 1.00 57.72 90 LYS A C 1
ATOM 712 O O . LYS A 1 90 ? 12.027 3.930 9.035 1.00 57.72 90 LYS A O 1
ATOM 717 N N . ILE A 1 91 ? 12.344 4.556 6.905 1.00 56.91 91 ILE A N 1
ATOM 718 C CA . ILE A 1 91 ? 12.368 6.002 7.180 1.00 56.91 91 ILE A CA 1
ATOM 719 C C . ILE A 1 91 ? 10.963 6.554 7.476 1.00 56.91 91 ILE A C 1
ATOM 721 O O . ILE A 1 91 ? 10.839 7.510 8.239 1.00 56.91 91 ILE A O 1
ATOM 725 N N . LYS A 1 92 ? 9.903 5.981 6.885 1.00 53.41 92 LYS A N 1
ATOM 726 C CA . LYS A 1 92 ? 8.527 6.506 6.999 1.00 53.41 92 LYS A CA 1
ATOM 727 C C . LYS A 1 92 ? 7.591 5.685 7.890 1.00 53.41 92 LYS A C 1
ATOM 729 O O . LYS A 1 92 ? 6.587 6.222 8.342 1.00 53.41 92 LYS A O 1
ATOM 734 N N . LEU A 1 93 ? 7.919 4.425 8.160 1.00 52.81 93 LEU A N 1
ATOM 735 C CA . LEU A 1 93 ? 7.218 3.554 9.101 1.00 52.81 93 LEU A CA 1
ATOM 736 C C . LEU A 1 93 ? 8.144 3.306 10.299 1.00 52.81 93 LEU A C 1
ATOM 738 O O . LEU A 1 93 ? 8.845 2.290 10.324 1.00 52.81 93 LEU A O 1
ATOM 742 N N . PRO A 1 94 ? 8.226 4.235 11.271 1.00 43.91 94 PRO A N 1
ATOM 743 C CA . PRO A 1 94 ? 8.969 3.972 12.491 1.00 43.91 94 PRO A CA 1
ATOM 744 C C . PRO A 1 94 ? 8.286 2.807 13.221 1.00 43.91 94 PRO A C 1
ATOM 746 O O . PRO A 1 94 ? 7.219 2.970 13.806 1.00 43.91 94 PRO A O 1
ATOM 749 N N . SER A 1 95 ? 8.931 1.639 13.138 1.00 46.06 95 SER A N 1
ATOM 750 C CA . SER A 1 95 ? 8.563 0.329 13.704 1.00 46.06 95 SER A CA 1
ATOM 751 C C . SER A 1 95 ? 7.213 -0.253 13.254 1.00 46.06 95 SER A C 1
ATOM 753 O O . SER A 1 95 ? 6.157 0.157 13.731 1.00 46.06 95 SER A O 1
ATOM 755 N N . LEU A 1 96 ? 7.288 -1.271 12.384 1.00 44.69 96 LEU A N 1
ATOM 756 C CA . LEU A 1 96 ? 6.334 -2.388 12.381 1.00 44.69 96 LEU A CA 1
ATOM 757 C C . LEU A 1 96 ? 6.612 -3.304 13.580 1.00 44.69 96 LEU A C 1
ATOM 759 O O . LEU A 1 96 ? 7.815 -3.498 13.879 1.00 44.69 96 LEU A O 1
#

Radius of gyration: 13.57 Å; chains: 1; bounding box: 36×36×29 Å

Secondary structure (DSSP, 8-state):
---------EEE---TT--EEEEEE---SEEE-GGGGG--EEEEEE---TT-SHHHHHHHHHHHH-TT-SEEEE-HHHHHHHHHTHHHHHHHS---

Foldseek 3Di:
DDPPPPPFAEAEDPDLPAAEAEDAEFQRYAYYYPSLLNHAYYEDEHDDDPPDPVRLVRVLRSCLSNVNYNDYHYDPVNVVSCVVCVVVVCVRPVDD